Protein 4J19 (pdb70)

Nearest PDB structures (foldseek):
  4j19-assembly1_B  TM=9.769E-01  e=1.316E-11  Homo sapiens
  2cuf-assembly1_A  TM=9.030E-01  e=7.006E-11  Homo sapiens
  8pi9-assembly1_A  TM=8.673E-01  e=1.047E-03  Homo sapiens
  8pi7-assembly1_A  TM=8.528E-01  e=1.672E-03  Homo sapiens
  6t0b-assembly1_F  TM=2.704E-01  e=6.682E+00  Saccharomyces cerevisiae S288C

GO terms:
  GO:1990837 sequence-specific double-stranded DNA binding (F, IDA)
  GO:0000122 negative regulation of transcription by RNA polymerase II (P, IDA)
  GO:0043565 sequence-specific DNA binding (F, IDA)
  GO:0005634 nucleus (C, IDA)
  GO:0005737 cytoplasm (C, IDA)
  GO:0045892 negative regulation of DNA-templated transcription (P, IDA)
  GO:0042802 identical protein binding (F, IPI)
  GO:0005515 protein binding (F, IPI)
  GO:0000781 chromosome, telomeric region (C, IDA)
  GO:0003691 double-stranded telomeric DNA binding (F, IDA)
  GO:0042162 telomeric repeat DNA binding (F, IDA)
  GO:1905324 telomere-telomerase complex assembly (P, IDA)
  GO:0007004 telomere maintenance via telomerase (P, IDA)
  GO:0000781 chromosome, telomeric region (C, HDA)
  GO:0042162 telomeric repeat DNA binding (F, IMP)
  GO:0044877 protein-containing complex binding (F, IPI)
  GO:0005654 nucleoplasm (C, IDA)
  GO:0005829 cytosol (C, IDA)
  GO:0016604 nuclear body (C, IDA)
  GO:0005634 nucleus (C, EXP)

Sequence (153 aa):
GSRFTWRKECLAVMESYFNENQYPDEAKREEIANACNAVIQKPGKKLSDLERVTSLKVYNWFANRRKEIKRRANIEARRGSRFTWRKECLAVMESYFNENQYPDEAKREEIANACNAVIQKPGKKLSDLERVTSLKVYNWFANRRKEIKRRAN

InterPro domains:
  IPR001356 Homeodomain [PF00046] (269-339)
  IPR001356 Homeodomain [PS50071] (265-340)
  IPR001356 Homeodomain [SM00389] (267-344)
  IPR001356 Homeodomain [cd00086] (268-340)
  IPR001387 Cro/C1-type, helix-turn-helix domain [cd00093] (175-205)
  IPR006899 Hepatocyte nuclear factor 1, N-terminal [PF04814] (25-226)
  IPR009057 Homedomain-like superfamily [SSF46689] (262-344)
  IPR010982 Lambda repressor-like, DNA-binding domain superfamily [G3DSA:1.10.260.40] (147-234)
  IPR010982 Lambda repressor-like, DNA-binding domain superfamily [SSF47413] (147-237)
  IPR040363 Homeobox-containing protein 1 [PTHR14618] (13-418)
  IPR044866 HNF-1, dimerization domain [PS51937] (18-49)
  IPR044869 HNF-1, POU-specific (POUs) atypical domain [PS51936] (145-241)

Structure (mmCIF, N/CA/C/O backbone):
data_4J19
#
_entry.id   4J19
#
_cell.length_a   111.433
_cell.length_b   116.490
_cell.length_c   75.670
_cell.angle_alpha   90.00
_cell.angle_beta   90.00
_cell.angle_gamma   90.00
#
_symmetry.space_group_name_H-M   'C 2 2 21'
#
loop_
_entity.id
_entity.type
_entity.pdbx_description
1 polymer 'Homeobox-containing protein 1'
2 polymer "DNA (5'-D(*CP*TP*GP*TP*TP*AP*GP*GP*GP*TP*TP*AP*GP*GP*GP*TP*TP*AP*G)-3')"
3 polymer "DNA (5'-D(*TP*CP*TP*AP*AP*CP*CP*CP*TP*AP*AP*CP*CP*CP*TP*AP*AP*CP*A)-3')"
4 non-polymer 'CHLORIDE ION'
5 water water
#
loop_
_atom_site.group_PDB
_atom_site.id
_atom_site.type_symbol
_atom_site.label_atom_id
_atom_site.label_alt_id
_atom_site.label_comp_id
_atom_site.label_asym_id
_atom_site.label_entity_id
_atom_site.label_seq_id
_atom_site.pdbx_PDB_ins_code
_atom_site.Cartn_x
_atom_site.Cartn_y
_atom_site.Cartn_z
_atom_site.occupancy
_atom_site.B_iso_or_equiv
_atom_site.auth_seq_id
_atom_site.auth_comp_id
_atom_site.auth_asym_id
_atom_site.auth_atom_id
_atom_site.pdbx_PDB_model_num
ATOM 1 N N . GLY A 1 37 ? 19.865 -2.077 23.302 1.00 137.01 269 GLY A N 1
ATOM 2 C CA . GLY A 1 37 ? 20.948 -1.114 23.140 1.00 142.44 269 GLY A CA 1
ATOM 3 C C . GLY A 1 37 ? 20.950 -0.084 24.278 1.00 150.54 269 GLY A C 1
ATOM 4 O O . GLY A 1 37 ? 20.234 -0.248 25.268 1.00 157.39 269 GLY A O 1
ATOM 5 N N . SER A 1 38 ? 21.758 0.968 24.131 1.00 142.86 270 SER A N 1
ATOM 6 C CA . SER A 1 38 ? 21.920 1.988 25.172 1.00 137.38 270 SER A CA 1
ATOM 7 C C . SER A 1 38 ? 21.812 3.409 24.613 1.00 127.44 270 SER A C 1
ATOM 8 O O . SER A 1 38 ? 22.167 4.377 25.290 1.00 125.92 270 SER A O 1
ATOM 11 N N . ARG A 1 39 ? 21.336 3.526 23.376 1.00 113.07 271 ARG A N 1
ATOM 12 C CA . ARG A 1 39 ? 21.055 4.829 22.779 1.00 100.97 271 ARG A CA 1
ATOM 13 C C . ARG A 1 39 ? 19.566 4.989 22.551 1.00 96.14 271 ARG A C 1
ATOM 14 O O . ARG A 1 39 ? 18.847 4.009 22.333 1.00 101.84 271 ARG A O 1
ATOM 22 N N . PHE A 1 40 ? 19.111 6.235 22.591 1.00 84.73 272 PHE A N 1
ATOM 23 C CA . PHE A 1 40 ? 17.719 6.540 22.326 1.00 78.40 272 PHE A CA 1
ATOM 24 C C . PHE A 1 40 ? 17.323 6.034 20.946 1.00 73.57 272 PHE A C 1
ATOM 25 O O . PHE A 1 40 ? 18.093 6.122 19.987 1.00 73.72 272 PHE A O 1
ATOM 33 N N . THR A 1 41 ? 16.121 5.482 20.867 1.00 71.92 273 THR A N 1
ATOM 34 C CA . THR A 1 41 ? 15.591 4.971 19.619 1.00 76.15 273 THR A CA 1
ATOM 35 C C . THR A 1 41 ? 14.160 5.447 19.468 1.00 74.44 273 THR A C 1
ATOM 36 O O . THR A 1 41 ? 13.374 5.377 20.411 1.00 84.52 273 THR A O 1
ATOM 40 N N . TRP A 1 42 ? 13.824 5.929 18.281 1.00 63.98 274 TRP A N 1
ATOM 41 C CA . TRP A 1 42 ? 12.483 6.424 18.027 1.00 64.31 274 TRP A CA 1
ATOM 42 C C . TRP A 1 42 ? 11.545 5.266 17.749 1.00 71.07 274 TRP A C 1
ATOM 43 O O . TRP A 1 42 ? 11.812 4.445 16.875 1.00 80.26 274 TRP A O 1
ATOM 54 N N . ARG A 1 43 ? 10.450 5.201 18.499 1.00 74.66 275 ARG A N 1
ATOM 55 C CA . ARG A 1 43 ? 9.393 4.228 18.239 1.00 76.19 275 ARG A CA 1
ATOM 56 C C . ARG A 1 43 ? 8.619 4.659 16.995 1.00 78.51 275 ARG A C 1
ATOM 57 O O . ARG A 1 43 ? 8.525 5.853 16.700 1.00 77.72 275 ARG A O 1
ATOM 65 N N . LYS A 1 44 ? 8.069 3.694 16.266 1.00 82.33 276 LYS A N 1
ATOM 66 C CA . LYS A 1 44 ? 7.373 3.993 15.017 1.00 82.20 276 LYS A CA 1
ATOM 67 C C . LYS A 1 44 ? 6.245 5.004 15.242 1.00 87.32 276 LYS A C 1
ATOM 68 O O . LYS A 1 44 ? 6.136 6.004 14.520 1.00 91.17 276 LYS A O 1
ATOM 70 N N . GLU A 1 45 ? 5.423 4.754 16.258 1.00 91.36 277 GLU A N 1
ATOM 71 C CA . GLU A 1 45 ? 4.275 5.611 16.545 1.00 86.47 277 GLU A CA 1
ATOM 72 C C . GLU A 1 45 ? 4.710 7.067 16.780 1.00 82.70 277 GLU A C 1
ATOM 73 O O . GLU A 1 45 ? 4.101 8.011 16.254 1.00 80.01 277 GLU A O 1
ATOM 75 N N . CYS A 1 46 ? 5.774 7.244 17.555 1.00 66.69 278 CYS A N 1
ATOM 76 C CA . CYS A 1 46 ? 6.316 8.571 17.802 1.00 58.17 278 CYS A CA 1
ATOM 77 C C . CYS A 1 46 ? 6.690 9.247 16.492 1.00 66.65 278 CYS A C 1
ATOM 78 O O . CYS A 1 46 ? 6.338 10.411 16.263 1.00 68.46 278 CYS A O 1
ATOM 81 N N . LEU A 1 47 ? 7.400 8.520 15.631 1.00 64.11 279 LEU A N 1
ATOM 82 C CA . LEU A 1 47 ? 7.801 9.077 14.347 1.00 61.62 279 LEU A CA 1
ATOM 83 C C . LEU A 1 47 ? 6.564 9.515 13.585 1.00 65.47 279 LEU A C 1
ATOM 84 O O . LEU A 1 47 ? 6.517 10.631 13.074 1.00 68.12 279 LEU A O 1
ATOM 89 N N . ALA A 1 48 ? 5.558 8.648 13.530 1.00 64.67 280 ALA A N 1
ATOM 90 C CA . ALA A 1 48 ? 4.317 8.989 12.841 1.00 69.15 280 ALA A CA 1
ATOM 91 C C . ALA A 1 48 ? 3.768 10.319 13.345 1.00 70.13 280 ALA A C 1
ATOM 92 O O . ALA A 1 48 ? 3.524 11.257 12.561 1.00 73.36 280 ALA A O 1
ATOM 94 N N . VAL A 1 49 ? 3.585 10.396 14.659 1.00 64.99 281 VAL A N 1
ATOM 95 C CA . VAL A 1 49 ? 3.091 11.614 15.282 1.00 58.63 281 VAL A CA 1
ATOM 96 C C . VAL A 1 49 ? 3.919 12.806 14.835 1.00 61.56 281 VAL A C 1
ATOM 97 O O . VAL A 1 49 ? 3.376 13.776 14.310 1.00 64.92 281 VAL A O 1
ATOM 101 N N . MET A 1 50 ? 5.233 12.727 15.020 1.00 57.55 282 MET A N 1
ATOM 102 C CA . MET A 1 50 ? 6.099 13.853 14.683 1.00 57.58 282 MET A CA 1
ATOM 103 C C . MET A 1 50 ? 5.954 14.257 13.218 1.00 58.28 282 MET A C 1
ATOM 104 O O . MET A 1 50 ? 5.878 15.449 12.893 1.00 57.47 282 MET A O 1
ATOM 109 N N . GLU A 1 51 ? 5.919 13.263 12.337 1.00 60.09 283 GLU A N 1
ATOM 110 C CA . GLU A 1 51 ? 5.810 13.529 10.913 1.00 65.11 283 GLU A CA 1
ATOM 111 C C . GLU A 1 51 ? 4.515 14.280 10.636 1.00 63.57 283 GLU A C 1
ATOM 112 O O . GLU A 1 51 ? 4.506 15.212 9.833 1.00 59.12 283 GLU A O 1
ATOM 118 N N . SER A 1 52 ? 3.430 13.907 11.316 1.00 63.92 284 SER A N 1
ATOM 119 C CA . SER A 1 52 ? 2.169 14.633 11.129 1.00 63.52 284 SER A CA 1
ATOM 120 C C . SER A 1 52 ? 2.327 16.140 11.370 1.00 66.42 284 SER A C 1
ATOM 121 O O . SER A 1 52 ? 1.648 16.943 10.738 1.00 73.73 284 SER A O 1
ATOM 124 N N . TYR A 1 53 ? 3.219 16.517 12.282 1.00 67.34 285 TYR A N 1
ATOM 125 C CA . TYR A 1 53 ? 3.501 17.926 12.551 1.00 63.26 285 TYR A CA 1
ATOM 126 C C . TYR A 1 53 ? 4.494 18.515 11.578 1.00 69.88 285 TYR A C 1
ATOM 127 O O . TYR A 1 53 ? 4.420 19.695 11.239 1.00 72.00 285 TYR A O 1
ATOM 136 N N . PHE A 1 54 ? 5.473 17.703 11.196 1.00 72.89 286 PHE A N 1
ATOM 137 C CA . PHE A 1 54 ? 6.490 18.143 10.259 1.00 70.18 286 PHE A CA 1
ATOM 138 C C . PHE A 1 54 ? 5.885 18.625 8.942 1.00 73.94 286 PHE A C 1
ATOM 139 O O . PHE A 1 54 ? 6.402 19.551 8.323 1.00 78.72 286 PHE A O 1
ATOM 147 N N . ASN A 1 55 ? 4.792 18.006 8.514 1.00 71.31 287 ASN A N 1
ATOM 148 C CA . ASN A 1 55 ? 4.185 18.375 7.245 1.00 65.70 287 ASN A CA 1
ATOM 149 C C . ASN A 1 55 ? 3.481 19.735 7.325 1.00 73.05 287 ASN A C 1
ATOM 150 O O . ASN A 1 55 ? 3.272 20.388 6.302 1.00 87.18 287 ASN A O 1
ATOM 152 N N . GLU A 1 56 ? 3.122 20.159 8.537 1.00 69.33 288 GLU A N 1
ATOM 153 C CA . GLU A 1 56 ? 2.473 21.458 8.748 1.00 77.05 288 GLU A CA 1
ATOM 154 C C . GLU A 1 56 ? 3.507 22.567 8.965 1.00 75.35 288 GLU A C 1
ATOM 155 O O . GLU A 1 56 ? 3.443 23.621 8.336 1.00 81.07 288 GLU A O 1
ATOM 161 N N . ASN A 1 57 ? 4.454 22.322 9.861 1.00 73.67 289 ASN A N 1
ATOM 162 C CA . ASN A 1 57 ? 5.510 23.276 10.160 1.00 70.65 289 ASN A CA 1
ATOM 163 C C . ASN A 1 57 ? 6.735 22.492 10.575 1.00 69.17 289 ASN A C 1
ATOM 164 O O . ASN A 1 57 ? 6.631 21.530 11.331 1.00 76.21 289 ASN A O 1
ATOM 169 N N . GLN A 1 58 ? 7.890 22.903 10.072 1.00 63.31 290 GLN A N 1
ATOM 170 C CA . GLN A 1 58 ? 9.125 22.173 10.298 1.00 60.28 290 GLN A CA 1
ATOM 171 C C . GLN A 1 58 ? 10.010 22.847 11.342 1.00 62.51 290 GLN A C 1
ATOM 172 O O . GLN A 1 58 ? 11.133 22.401 11.578 1.00 68.81 290 GLN A O 1
ATOM 178 N N . TYR A 1 59 ? 9.509 23.912 11.965 1.00 55.49 291 TYR A N 1
ATOM 179 C CA . TYR A 1 59 ? 10.301 24.668 12.934 1.00 52.05 291 TYR A CA 1
ATOM 180 C C . TYR A 1 59 ? 9.501 24.957 14.187 1.00 61.21 291 TYR A C 1
ATOM 181 O O . TYR A 1 59 ? 9.238 26.112 14.512 1.00 74.20 291 TYR A O 1
ATOM 190 N N . PRO A 1 60 ? 9.115 23.900 14.905 1.00 59.18 292 PRO A N 1
ATOM 191 C CA . PRO A 1 60 ? 8.259 24.066 16.080 1.00 53.91 292 PRO A CA 1
ATOM 192 C C . PRO A 1 60 ? 9.020 24.696 17.235 1.00 57.29 292 PRO A C 1
ATOM 193 O O . PRO A 1 60 ? 10.149 24.289 17.510 1.00 57.00 292 PRO A O 1
ATOM 197 N N . ASP A 1 61 ? 8.417 25.681 17.896 1.00 61.54 293 ASP A N 1
ATOM 198 C CA . ASP A 1 61 ? 9.059 26.309 19.044 1.00 64.24 293 ASP A CA 1
ATOM 199 C C . ASP A 1 61 ? 9.000 25.391 20.269 1.00 73.24 293 ASP A C 1
ATOM 200 O O . ASP A 1 61 ? 8.427 24.300 20.216 1.00 70.88 293 ASP A O 1
ATOM 205 N N . GLU A 1 62 ? 9.596 25.846 21.367 1.00 78.20 294 GLU A N 1
ATOM 206 C CA . GLU A 1 62 ? 9.666 25.065 22.596 1.00 74.48 294 GLU A CA 1
ATOM 207 C C . GLU A 1 62 ? 8.296 24.535 23.023 1.00 72.55 294 GLU A C 1
ATOM 208 O O . GLU A 1 62 ? 8.123 23.333 23.212 1.00 78.66 294 GLU A O 1
ATOM 214 N N . ALA A 1 63 ? 7.323 25.426 23.161 1.00 66.24 295 ALA A N 1
ATOM 215 C CA . ALA A 1 63 ? 5.993 25.035 23.620 1.00 62.42 295 ALA A CA 1
ATOM 216 C C . ALA A 1 63 ? 5.396 23.932 22.749 1.00 62.63 295 ALA A C 1
ATOM 217 O O . ALA A 1 63 ? 4.824 22.942 23.246 1.00 66.70 295 ALA A O 1
ATOM 219 N N . LYS A 1 64 ? 5.530 24.111 21.440 1.00 53.95 296 LYS A N 1
ATOM 220 C CA . LYS A 1 64 ? 4.993 23.155 20.491 1.00 56.95 296 LYS A CA 1
ATOM 221 C C . LYS A 1 64 ? 5.705 21.829 20.701 1.00 59.42 296 LYS A C 1
ATOM 222 O O . LYS A 1 64 ? 5.074 20.778 20.770 1.00 57.81 296 LYS A O 1
ATOM 228 N N . ARG A 1 65 ? 7.024 21.894 20.832 1.00 57.27 297 ARG A N 1
ATOM 229 C CA . ARG A 1 65 ? 7.826 20.705 21.075 1.00 51.25 297 ARG A CA 1
ATOM 230 C C . ARG A 1 65 ? 7.396 19.979 22.355 1.00 56.22 297 ARG A C 1
ATOM 231 O O . ARG A 1 65 ? 7.379 18.749 22.393 1.00 67.14 297 ARG A O 1
ATOM 239 N N . GLU A 1 66 ? 7.069 20.729 23.403 1.00 55.06 298 GLU A N 1
ATOM 240 C CA . GLU A 1 66 ? 6.480 20.125 24.596 1.00 57.95 298 GLU A CA 1
ATOM 241 C C . GLU A 1 66 ? 5.220 19.365 24.193 1.00 62.33 298 GLU A C 1
ATOM 242 O O . GLU A 1 66 ? 5.104 18.169 24.472 1.00 66.01 298 GLU A O 1
ATOM 248 N N . GLU A 1 67 ? 4.287 20.047 23.528 1.00 61.04 299 GLU A N 1
ATOM 249 C CA . GLU A 1 67 ? 3.057 19.381 23.085 1.00 57.65 299 GLU A CA 1
ATOM 250 C C . GLU A 1 67 ? 3.337 18.075 22.345 1.00 54.46 299 GLU A C 1
AT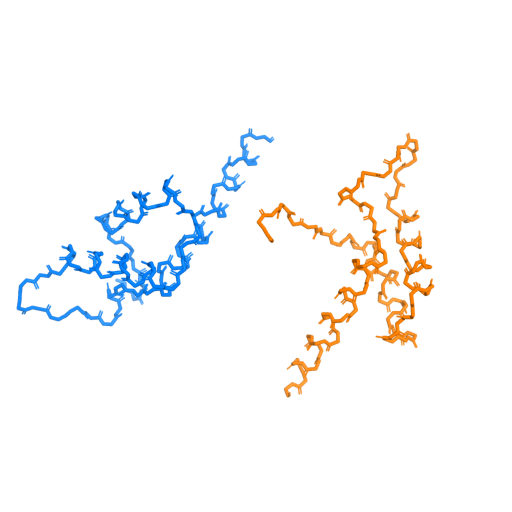OM 251 O O . GLU A 1 67 ? 2.763 17.028 22.655 1.00 59.90 299 GLU A O 1
ATOM 257 N N . ILE A 1 68 ? 4.226 18.146 21.365 1.00 44.57 300 ILE A N 1
ATOM 258 C CA . ILE A 1 68 ? 4.586 16.984 20.573 1.00 41.93 300 ILE A CA 1
ATOM 259 C C . ILE A 1 68 ? 5.147 15.883 21.461 1.00 50.50 300 ILE A C 1
ATOM 260 O O . ILE A 1 68 ? 4.734 14.724 21.368 1.00 59.89 300 ILE A O 1
ATOM 265 N N . ALA A 1 69 ? 6.092 16.245 22.320 1.00 58.30 301 ALA A N 1
ATOM 266 C CA . ALA A 1 69 ? 6.725 15.269 23.195 1.00 58.15 301 ALA A CA 1
ATOM 267 C C . ALA A 1 69 ? 5.669 14.547 24.029 1.00 58.30 301 ALA A C 1
ATOM 268 O O . ALA A 1 69 ? 5.626 13.308 24.065 1.00 60.95 301 ALA A O 1
ATOM 270 N N . ASN A 1 70 ? 4.811 15.327 24.683 1.00 53.75 302 ASN A N 1
ATOM 271 C CA . ASN A 1 70 ? 3.756 14.766 25.514 1.00 54.29 302 ASN A CA 1
ATOM 272 C C . ASN A 1 70 ? 2.843 13.856 24.706 1.00 55.71 302 ASN A C 1
ATOM 273 O O . ASN A 1 70 ? 2.448 12.781 25.169 1.00 69.81 302 ASN A O 1
ATOM 278 N N . ALA A 1 71 ? 2.509 14.285 23.496 1.00 54.13 303 ALA A N 1
ATOM 279 C CA . ALA A 1 71 ? 1.742 13.435 22.600 1.00 61.59 303 ALA A CA 1
ATOM 280 C C . ALA A 1 71 ? 2.441 12.091 22.396 1.00 67.64 303 ALA A C 1
ATOM 281 O O . ALA A 1 71 ? 1.837 11.041 22.604 1.00 74.47 303 ALA A O 1
ATOM 283 N N . CYS A 1 72 ? 3.709 12.126 21.998 1.00 61.75 304 CYS A N 1
ATOM 284 C CA . CYS A 1 72 ? 4.477 10.900 21.787 1.00 59.69 304 CYS A CA 1
ATOM 285 C C . CYS A 1 72 ? 4.439 9.979 23.012 1.00 67.91 304 CYS A C 1
ATOM 286 O O . CYS A 1 72 ? 4.063 8.788 22.924 1.00 79.31 304 CYS A O 1
ATOM 289 N N . ASN A 1 73 ? 4.828 10.534 24.155 1.00 62.28 305 ASN A N 1
ATOM 290 C CA . ASN A 1 73 ? 4.842 9.768 25.386 1.00 59.48 305 ASN A CA 1
ATOM 291 C C . ASN A 1 73 ? 3.491 9.130 25.647 1.00 68.65 305 ASN A C 1
ATOM 292 O O . ASN A 1 73 ? 3.423 7.947 25.961 1.00 77.78 305 ASN A O 1
ATOM 297 N N . ALA A 1 74 ? 2.421 9.908 25.502 1.00 68.72 306 ALA A N 1
ATOM 298 C CA . ALA A 1 74 ? 1.080 9.394 25.757 1.00 68.31 306 ALA A CA 1
ATOM 299 C C . ALA A 1 74 ? 0.825 8.108 24.980 1.00 75.18 306 ALA A C 1
ATOM 300 O O . ALA A 1 74 ? 0.231 7.161 25.505 1.00 80.97 306 ALA A O 1
ATOM 302 N N . VAL A 1 75 ? 1.291 8.078 23.735 1.00 73.45 307 VAL A N 1
ATOM 303 C CA . VAL A 1 75 ? 1.090 6.929 22.862 1.00 72.45 307 VAL A CA 1
ATOM 304 C C . VAL A 1 75 ? 1.948 5.747 23.292 1.00 76.65 307 VAL A C 1
ATOM 305 O O . VAL A 1 75 ? 1.442 4.635 23.423 1.00 87.20 307 VAL A O 1
ATOM 309 N N . ILE A 1 76 ? 3.243 5.972 23.502 1.00 71.63 308 ILE A N 1
ATOM 310 C CA . ILE A 1 76 ? 4.119 4.862 23.902 1.00 70.99 308 ILE A CA 1
ATOM 311 C C . ILE A 1 76 ? 4.029 4.490 25.388 1.00 78.47 308 ILE A C 1
ATOM 312 O O . ILE A 1 76 ? 4.639 3.511 25.824 1.00 77.72 308 ILE A O 1
ATOM 317 N N . GLN A 1 77 ? 3.293 5.276 26.165 1.00 93.38 309 GLN A N 1
ATOM 318 C CA . GLN A 1 77 ? 3.131 5.008 27.591 1.00 97.17 309 GLN A CA 1
ATOM 319 C C . GLN A 1 77 ? 2.274 3.764 27.811 1.00 106.74 309 GLN A C 1
ATOM 320 O O . GLN A 1 77 ? 1.212 3.617 27.206 1.00 112.24 309 GLN A O 1
ATOM 326 N N . LYS A 1 78 ? 2.751 2.869 28.672 1.00 107.72 310 LYS A N 1
ATOM 327 C CA . LYS A 1 78 ? 1.994 1.688 29.071 1.00 100.23 310 LYS A CA 1
ATOM 328 C C . LYS A 1 78 ? 1.477 1.892 30.498 1.00 107.00 310 LYS A C 1
ATOM 329 O O . LYS A 1 78 ? 2.087 2.626 31.279 1.00 104.21 310 LYS A O 1
ATOM 331 N N . PRO A 1 79 ? 0.350 1.247 30.844 1.00 115.08 311 PRO A N 1
ATOM 332 C CA . PRO A 1 79 ? -0.259 1.424 32.169 1.00 116.82 311 PRO A CA 1
ATOM 333 C C . PRO A 1 79 ? 0.620 0.927 33.316 1.00 121.43 311 PRO A C 1
ATOM 334 O O . PRO A 1 79 ? 1.241 -0.131 33.206 1.00 125.91 311 PRO A O 1
ATOM 338 N N . GLY A 1 80 ? 0.662 1.692 34.404 1.00 112.32 312 GLY A N 1
ATOM 339 C CA . GLY A 1 80 ? 1.395 1.298 35.593 1.00 112.79 312 GLY A CA 1
ATOM 340 C C . GLY A 1 80 ? 2.878 1.107 35.349 1.00 117.29 312 GLY A C 1
ATOM 341 O O . GLY A 1 80 ? 3.513 0.265 35.985 1.00 126.83 312 GLY A O 1
ATOM 342 N N . LYS A 1 81 ? 3.431 1.886 34.425 1.00 117.82 313 LYS A N 1
ATOM 343 C CA . LYS A 1 81 ? 4.858 1.828 34.124 1.00 116.68 313 LYS A CA 1
ATOM 344 C C . LYS A 1 81 ? 5.400 3.225 33.829 1.00 111.51 313 LYS A C 1
ATOM 345 O O . LYS A 1 81 ? 4.907 3.917 32.940 1.00 107.95 313 LYS A O 1
ATOM 347 N N . LYS A 1 82 ? 6.414 3.635 34.585 1.00 109.56 314 LYS A N 1
ATOM 348 C CA . LYS A 1 82 ? 7.054 4.926 34.375 1.00 106.91 314 LYS A CA 1
ATOM 349 C C . LYS A 1 82 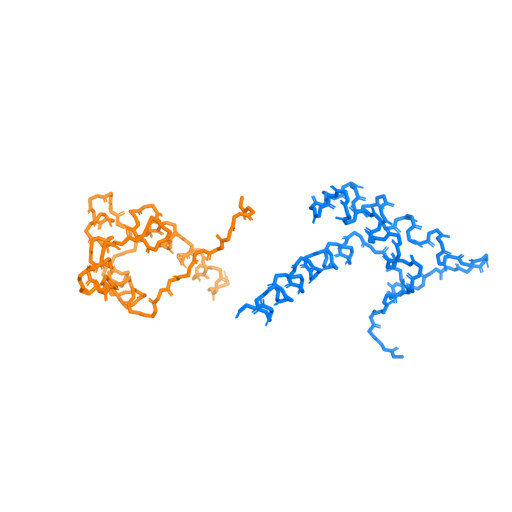? 8.109 4.809 33.272 1.00 111.73 314 LYS A C 1
ATOM 350 O O . LYS A 1 82 ? 8.987 3.947 33.335 1.00 119.38 314 LYS A O 1
ATOM 352 N N . LEU A 1 83 ? 8.009 5.674 32.264 1.00 88.06 315 LEU A N 1
ATOM 353 C CA . LEU A 1 83 ? 8.949 5.690 31.144 1.00 77.60 315 LEU A CA 1
ATOM 354 C C . LEU A 1 83 ? 10.370 6.059 31.557 1.00 73.62 315 LEU A C 1
ATOM 355 O O . LEU A 1 83 ? 10.613 7.162 32.055 1.00 68.76 315 LEU A O 1
ATOM 360 N N . SER A 1 84 ? 11.311 5.149 31.318 1.00 78.85 316 SER A N 1
ATOM 361 C CA . SER A 1 84 ? 12.701 5.367 31.710 1.00 81.51 316 SER A CA 1
ATOM 362 C C . SER A 1 84 ? 13.245 6.615 31.039 1.00 79.52 316 SER A C 1
ATOM 363 O O . SER A 1 84 ? 12.797 6.985 29.955 1.00 75.04 316 SER A O 1
ATOM 366 N N . ASP A 1 85 ? 14.214 7.254 31.684 1.00 88.37 317 ASP A N 1
ATOM 367 C CA . ASP A 1 85 ? 14.777 8.498 31.180 1.00 89.78 317 ASP A CA 1
ATOM 368 C C . ASP A 1 85 ? 15.223 8.365 29.734 1.00 88.82 317 ASP A C 1
ATOM 369 O O . ASP A 1 85 ? 15.101 9.306 28.954 1.00 98.26 317 ASP A O 1
ATOM 374 N N . LEU A 1 86 ? 15.718 7.190 29.367 1.00 87.93 318 LEU A N 1
ATOM 375 C CA . LEU A 1 86 ? 16.212 6.984 28.015 1.00 90.70 318 LEU A CA 1
ATOM 376 C C . LEU A 1 86 ? 15.063 7.013 27.017 1.00 90.09 318 LEU A C 1
ATOM 377 O O . LEU A 1 86 ? 15.031 7.860 26.131 1.00 102.57 318 LEU A O 1
ATOM 382 N N . GLU A 1 87 ? 14.111 6.101 27.165 1.00 77.57 319 GLU A N 1
ATOM 383 C CA . GLU A 1 87 ? 13.044 5.971 26.181 1.00 80.36 319 GLU A CA 1
ATOM 384 C C . GLU A 1 87 ? 12.047 7.128 26.235 1.00 78.35 319 GLU A C 1
ATOM 385 O O . GLU A 1 87 ? 11.178 7.234 25.371 1.00 79.53 319 GLU A O 1
ATOM 391 N N . ARG A 1 88 ? 12.163 7.985 27.248 1.00 77.01 320 ARG A N 1
ATOM 392 C CA . ARG A 1 88 ? 11.252 9.118 27.392 1.00 72.29 320 ARG A CA 1
ATOM 393 C C . ARG A 1 88 ? 11.529 10.193 26.348 1.00 70.53 320 ARG A C 1
ATOM 394 O O . ARG A 1 88 ? 12.677 10.577 26.130 1.00 74.10 320 ARG A O 1
ATOM 402 N N . VAL A 1 89 ? 10.468 10.685 25.717 1.00 61.25 321 VAL A N 1
ATOM 403 C CA . VAL A 1 89 ? 10.591 11.719 24.697 1.00 56.23 321 VAL A CA 1
ATOM 404 C C . VAL A 1 89 ? 10.608 13.102 25.351 1.00 57.23 321 VAL A C 1
ATOM 405 O O . VAL A 1 89 ? 9.844 13.369 26.280 1.00 57.41 321 VAL A O 1
ATOM 409 N N . THR A 1 90 ? 11.496 13.966 24.867 1.00 55.45 322 THR A N 1
ATOM 410 C CA . THR A 1 90 ? 11.626 15.329 25.379 1.00 59.08 322 THR A CA 1
ATOM 411 C C . THR A 1 90 ? 11.644 16.333 24.228 1.00 58.26 322 THR A C 1
ATOM 412 O O . THR A 1 90 ? 11.866 15.960 23.082 1.00 63.26 322 THR A O 1
ATOM 416 N N . SER A 1 91 ? 11.427 17.607 24.537 1.00 59.75 323 SER A N 1
ATOM 417 C CA . SER A 1 91 ? 11.387 18.646 23.510 1.00 59.92 323 SER A CA 1
ATOM 418 C C . SER A 1 91 ? 12.718 18.736 22.788 1.00 63.92 323 SER A C 1
ATOM 419 O O . SER A 1 91 ? 12.774 19.066 21.603 1.00 73.88 323 SER A O 1
ATOM 422 N N . LEU A 1 92 ? 13.790 18.447 23.514 1.00 62.78 324 LEU A N 1
ATOM 423 C CA . LEU A 1 92 ? 15.129 18.504 22.952 1.00 63.08 324 LEU A CA 1
ATOM 424 C C . LEU A 1 92 ? 15.268 17.428 21.886 1.00 62.03 324 LEU A C 1
ATOM 425 O O . LEU A 1 92 ? 15.803 17.672 20.799 1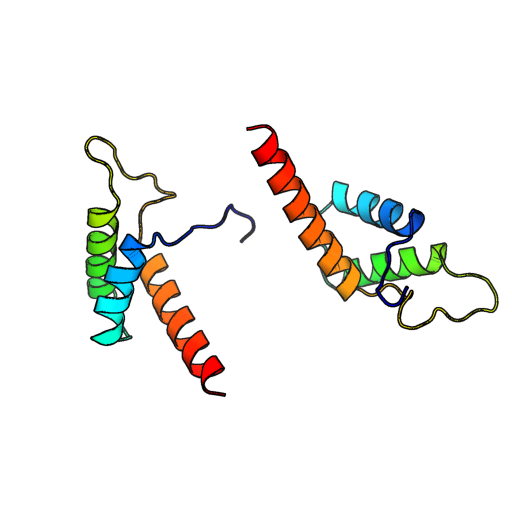.00 62.47 324 LEU A O 1
ATOM 430 N N . LYS A 1 93 ? 14.770 16.236 22.189 1.00 59.32 325 LYS A N 1
ATOM 431 C CA . LYS A 1 93 ? 14.853 15.134 21.241 1.00 53.16 325 LYS A CA 1
ATOM 432 C C . LYS A 1 93 ? 14.033 15.449 20.003 1.00 45.75 325 LYS A C 1
ATOM 433 O O . LYS A 1 93 ? 14.470 15.213 18.873 1.00 46.48 325 LYS A O 1
ATOM 439 N N . VAL A 1 94 ? 12.842 15.990 20.229 1.00 43.79 326 VAL A N 1
ATOM 440 C CA . VAL A 1 94 ? 11.984 16.425 19.142 1.00 48.96 326 VAL A CA 1
ATOM 441 C C . VAL A 1 94 ? 12.738 17.419 18.271 1.00 50.86 326 VAL A C 1
ATOM 442 O O . VAL A 1 94 ? 12.798 17.266 17.049 1.00 57.93 326 VAL A O 1
ATOM 446 N N . TYR A 1 95 ? 13.324 18.426 18.910 1.00 46.73 327 TYR A N 1
ATOM 447 C CA . TYR A 1 95 ? 14.109 19.433 18.205 1.00 55.09 327 TYR A CA 1
ATOM 448 C C . TYR A 1 95 ? 15.177 18.772 17.319 1.00 50.66 327 TYR A C 1
ATOM 449 O O . TYR A 1 95 ? 15.226 18.998 16.096 1.00 56.67 327 TYR A O 1
ATOM 458 N N . ASN A 1 96 ? 16.012 17.945 17.941 1.00 49.93 328 ASN A N 1
ATOM 459 C CA . ASN A 1 96 ? 17.050 17.214 17.223 1.00 54.01 328 ASN A CA 1
ATOM 460 C C . ASN A 1 96 ? 16.503 16.500 16.009 1.00 55.81 328 ASN A C 1
ATOM 461 O O . ASN A 1 96 ? 17.080 16.565 14.918 1.00 66.15 328 ASN A O 1
ATOM 466 N N . TRP A 1 97 ? 15.391 15.803 16.203 1.00 58.16 329 TRP A N 1
ATOM 467 C CA . TRP A 1 97 ? 14.799 15.052 15.112 1.00 57.52 329 TRP A CA 1
ATOM 468 C C . TRP A 1 97 ? 14.346 15.969 13.985 1.00 56.86 329 TRP A C 1
ATOM 469 O O . TRP A 1 97 ? 14.646 15.714 12.825 1.00 60.50 329 TRP A O 1
ATOM 480 N N . PHE A 1 98 ? 13.623 17.030 14.322 1.00 51.31 330 PHE A N 1
ATOM 481 C CA . PHE A 1 98 ? 13.172 17.965 13.304 1.00 49.10 330 PHE A CA 1
ATOM 482 C C . PHE A 1 98 ? 14.333 18.491 12.469 1.00 57.14 330 PHE A C 1
ATOM 483 O O . PHE A 1 98 ? 14.297 18.436 11.230 1.00 57.69 330 PHE A O 1
ATOM 491 N N . ALA A 1 99 ? 15.367 18.980 13.146 1.00 59.14 331 ALA A N 1
ATOM 492 C CA . ALA A 1 99 ? 16.564 19.438 12.449 1.00 56.84 331 ALA A CA 1
ATOM 493 C C . ALA A 1 99 ? 17.122 18.345 11.527 1.00 61.92 331 ALA A C 1
ATOM 494 O O . ALA A 1 99 ? 17.318 18.558 10.314 1.00 63.85 331 ALA A O 1
ATOM 496 N N . ASN A 1 100 ? 17.373 17.172 12.100 1.00 58.03 332 ASN A N 1
ATOM 497 C CA . ASN A 1 100 ? 17.893 16.059 11.317 1.00 60.63 332 ASN A CA 1
ATOM 498 C C . ASN A 1 100 ? 17.006 15.714 10.114 1.00 62.75 332 ASN A C 1
ATOM 499 O O . ASN A 1 100 ? 17.510 15.384 9.040 1.00 67.70 332 ASN A O 1
ATOM 504 N N . ARG A 1 101 ? 15.694 15.816 10.292 1.00 61.76 333 ARG A N 1
ATOM 505 C CA . ARG A 1 101 ? 14.749 15.549 9.217 1.00 65.61 333 ARG A CA 1
ATOM 506 C C . ARG A 1 101 ? 14.947 16.545 8.088 1.00 68.84 333 ARG A C 1
ATOM 507 O O . ARG A 1 101 ? 15.140 16.150 6.933 1.00 78.76 333 ARG A O 1
ATOM 515 N N . ARG A 1 102 ? 14.886 17.833 8.425 1.00 52.65 334 ARG A N 1
ATOM 516 C CA . ARG A 1 102 ? 15.128 18.879 7.439 1.00 41.76 334 ARG A CA 1
ATOM 517 C C . ARG A 1 102 ? 16.403 18.565 6.659 1.00 49.84 334 ARG A C 1
ATOM 518 O O . ARG A 1 102 ? 16.421 18.563 5.415 1.00 52.66 334 ARG A O 1
ATOM 526 N N . LYS A 1 103 ? 17.466 18.266 7.396 1.00 57.50 335 LYS A N 1
ATOM 527 C CA . LYS A 1 103 ? 18.757 18.016 6.769 1.00 57.38 335 LYS A CA 1
ATOM 528 C C . LYS A 1 103 ? 18.733 16.802 5.844 1.00 55.89 335 LYS A C 1
ATOM 529 O O . LYS A 1 103 ? 19.244 16.859 4.720 1.00 61.02 335 LYS A O 1
ATOM 535 N N . GLU A 1 104 ? 18.113 15.721 6.303 1.00 61.07 336 GLU A N 1
ATOM 536 C CA . GLU A 1 104 ? 17.944 14.531 5.478 1.00 72.23 336 GLU A CA 1
ATOM 537 C C . GLU A 1 104 ? 17.225 14.872 4.179 1.00 72.98 336 GLU A C 1
ATOM 538 O O . GLU A 1 104 ? 17.638 14.429 3.106 1.00 80.95 336 GLU A O 1
ATOM 544 N N . ILE A 1 105 ? 16.1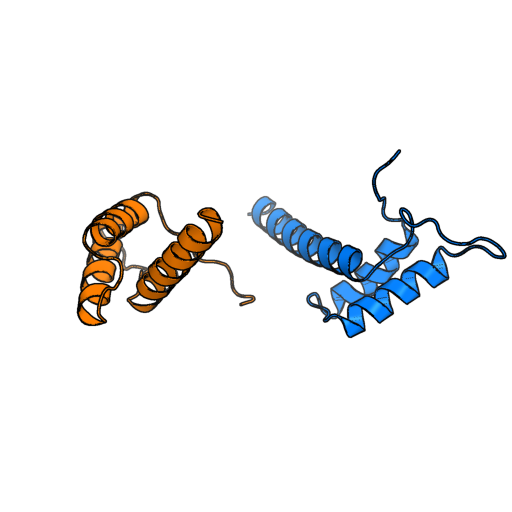47 15.649 4.279 1.00 71.17 337 ILE A N 1
ATOM 545 C CA . ILE A 1 105 ? 15.409 16.078 3.089 1.00 75.21 337 ILE A CA 1
ATOM 546 C C . ILE A 1 105 ? 16.346 16.815 2.130 1.00 75.68 337 ILE A C 1
ATOM 547 O O . ILE A 1 105 ? 16.446 16.459 0.946 1.00 75.68 337 ILE A O 1
ATOM 552 N N . LYS A 1 106 ? 17.028 17.839 2.640 1.00 74.05 338 LYS A N 1
ATOM 553 C CA . LYS A 1 106 ? 17.950 18.616 1.810 1.00 79.72 338 LYS A CA 1
ATOM 554 C C . LYS A 1 106 ? 19.003 17.728 1.151 1.00 85.25 338 LYS A C 1
ATOM 555 O O . LYS A 1 106 ? 19.414 17.991 0.025 1.00 96.78 338 LYS A O 1
ATOM 561 N N . ARG A 1 107 ? 19.454 16.686 1.844 1.00 79.37 339 ARG A N 1
ATOM 562 C CA . ARG A 1 107 ? 20.324 15.701 1.199 1.00 80.43 339 ARG A CA 1
ATOM 563 C C . ARG A 1 107 ? 19.604 14.975 0.055 1.00 85.09 339 ARG A C 1
ATOM 564 O O . ARG A 1 107 ? 20.098 14.940 -1.079 1.00 92.38 339 ARG A O 1
ATOM 572 N N . ARG A 1 108 ? 18.444 14.396 0.359 1.00 90.24 340 ARG A N 1
ATOM 573 C CA . ARG A 1 108 ? 17.667 13.658 -0.633 1.00 94.48 340 ARG A CA 1
ATOM 574 C C . ARG A 1 108 ? 17.432 14.501 -1.885 1.00 105.42 340 ARG A C 1
ATOM 575 O O . ARG A 1 108 ? 17.430 13.975 -2.999 1.00 108.25 340 ARG A O 1
ATOM 577 N N . ALA A 1 109 ? 17.241 15.805 -1.700 1.00 113.07 341 ALA A N 1
ATOM 578 C CA . ALA A 1 109 ? 17.072 16.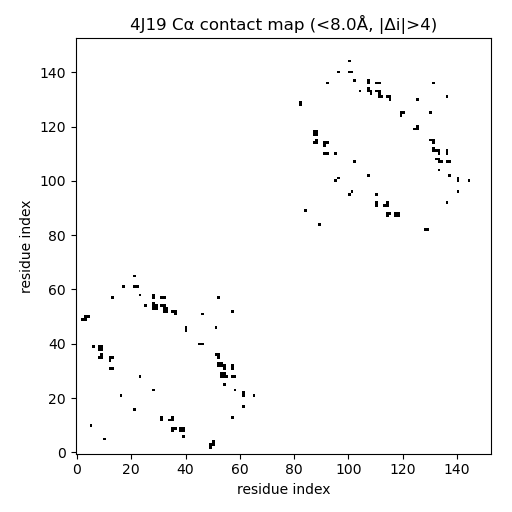724 -2.826 1.00 112.71 341 ALA A CA 1
ATOM 579 C C . ALA A 1 109 ? 18.306 16.752 -3.728 1.00 122.39 341 ALA A C 1
ATOM 580 O O . ALA A 1 109 ? 18.191 16.634 -4.951 1.00 127.95 341 ALA A O 1
ATOM 582 N N . ASN A 1 110 ? 19.480 16.912 -3.118 1.00 122.13 342 ASN A N 1
ATOM 583 C CA . ASN A 1 110 ? 20.738 16.990 -3.859 1.00 123.38 342 ASN A CA 1
ATOM 584 C C . ASN A 1 110 ? 21.110 15.667 -4.512 1.00 128.45 342 ASN A C 1
ATOM 585 O O . ASN A 1 110 ? 21.735 15.647 -5.574 1.00 134.15 342 ASN A O 1
ATOM 590 N N . ILE A 1 111 ? 20.749 14.565 -3.863 1.00 143.67 343 ILE A N 1
ATOM 591 C CA . ILE A 1 111 ? 20.929 13.245 -4.458 1.00 147.33 343 ILE A CA 1
ATOM 592 C C . ILE A 1 111 ? 20.249 13.165 -5.829 1.00 158.19 343 ILE A C 1
ATOM 593 O O . ILE A 1 111 ? 20.833 12.654 -6.788 1.00 166.72 343 ILE A O 1
ATOM 595 N N . GLU A 1 112 ? 19.026 13.686 -5.921 1.00 143.13 344 GLU A N 1
ATOM 596 C CA . GLU A 1 112 ? 18.267 13.668 -7.172 1.00 143.35 344 GLU A CA 1
ATOM 597 C C . GLU A 1 112 ? 18.557 14.902 -8.032 1.00 148.97 344 GLU A C 1
ATOM 598 O O . GLU A 1 112 ? 17.666 15.425 -8.704 1.00 152.02 344 GLU A O 1
ATOM 600 N N . ALA A 1 113 ? 19.810 15.350 -8.012 1.00 146.39 345 ALA A N 1
ATOM 601 C CA . ALA A 1 113 ? 20.232 16.551 -8.729 1.00 141.76 345 ALA A CA 1
ATOM 602 C C . ALA A 1 113 ? 21.750 16.691 -8.661 1.00 143.39 345 ALA A C 1
ATOM 603 O O . ALA A 1 113 ? 22.473 16.185 -9.518 1.00 145.47 345 ALA A O 1
ATOM 605 N N . ARG B 1 35 ? 16.446 33.281 8.816 1.00 127.03 267 ARG B N 1
ATOM 606 C CA . ARG B 1 35 ? 17.651 32.461 8.734 1.00 133.34 267 ARG B CA 1
ATOM 607 C C . ARG B 1 35 ? 17.391 31.119 8.033 1.00 133.76 267 ARG B C 1
ATOM 608 O O . ARG B 1 35 ? 18.262 30.247 8.009 1.00 132.07 267 ARG B O 1
ATOM 616 N N . ARG B 1 36 ? 16.203 30.964 7.452 1.00 134.04 268 ARG B N 1
ATOM 617 C CA . ARG B 1 36 ? 15.812 29.698 6.825 1.00 130.89 268 ARG B CA 1
ATOM 618 C C . ARG B 1 36 ? 16.290 29.581 5.376 1.00 132.38 268 ARG B C 1
ATOM 619 O O . ARG B 1 36 ? 16.082 28.553 4.728 1.00 128.95 268 ARG B O 1
ATOM 627 N N . GLY B 1 37 ? 16.930 30.630 4.871 1.00 142.02 269 GLY B N 1
ATOM 628 C CA . GLY B 1 37 ? 17.470 30.606 3.524 1.00 139.59 269 GLY B CA 1
ATOM 629 C C . GLY B 1 37 ? 18.692 29.712 3.462 1.00 133.41 269 GLY B C 1
ATOM 630 O O . GLY B 1 37 ? 19.339 29.479 4.482 1.00 134.59 269 GLY B O 1
ATOM 631 N N . SER B 1 38 ? 19.002 29.206 2.271 1.00 113.06 270 SER B N 1
ATOM 632 C CA . SER B 1 38 ? 20.212 28.416 2.064 1.00 105.58 270 SER B CA 1
ATOM 633 C C . SER B 1 38 ? 21.425 29.196 2.582 1.00 104.86 270 SER B C 1
ATOM 634 O O . SER B 1 38 ? 21.446 30.430 2.535 1.00 107.28 270 SER B O 1
ATOM 637 N N . ARG B 1 39 ? 22.424 28.471 3.082 1.00 95.35 271 ARG B N 1
ATOM 638 C CA . ARG B 1 39 ? 23.524 29.068 3.842 1.00 83.95 271 ARG B CA 1
ATOM 639 C C . ARG B 1 39 ? 24.754 29.364 2.985 1.00 78.35 271 ARG B C 1
ATOM 640 O O . ARG B 1 39 ? 25.168 28.545 2.164 1.00 87.29 271 ARG B O 1
ATOM 648 N N . PHE B 1 40 ? 25.347 30.535 3.207 1.00 67.72 272 PHE B N 1
ATOM 649 C CA . PHE B 1 40 ? 26.523 30.978 2.457 1.00 61.63 272 PHE B CA 1
ATOM 650 C C . PHE B 1 40 ? 27.805 30.332 2.995 1.00 56.86 272 PHE B C 1
ATOM 651 O O . PHE B 1 40 ? 27.970 30.193 4.205 1.00 50.64 272 PHE B O 1
ATOM 659 N N . THR B 1 41 ? 28.708 29.938 2.096 1.00 67.06 273 THR B N 1
ATOM 660 C CA . THR B 1 41 ? 29.972 29.314 2.497 1.00 80.60 273 THR B CA 1
ATOM 661 C C . THR B 1 41 ? 31.178 30.151 2.100 1.00 80.03 273 THR B C 1
ATOM 662 O O . THR B 1 41 ? 31.291 30.581 0.953 1.00 86.39 273 THR B O 1
ATOM 666 N N . TRP B 1 42 ? 32.083 30.365 3.052 1.00 68.95 274 TRP B N 1
ATOM 667 C CA . TRP B 1 42 ? 33.316 31.097 2.784 1.00 63.77 274 TRP B CA 1
ATOM 668 C C . TRP B 1 42 ? 34.312 30.184 2.089 1.00 70.10 274 TRP B C 1
ATOM 669 O O . TRP B 1 42 ? 34.708 29.153 2.636 1.00 76.09 274 TRP B O 1
ATOM 680 N N . ARG B 1 43 ? 34.723 30.575 0.887 1.00 69.63 275 ARG B N 1
ATOM 681 C CA . ARG B 1 43 ? 35.653 29.783 0.096 1.00 74.34 275 ARG B CA 1
ATOM 682 C C . ARG B 1 43 ? 37.081 29.901 0.615 1.00 79.28 275 ARG B C 1
ATOM 683 O O . ARG B 1 43 ? 37.520 30.986 0.988 1.00 78.51 275 ARG B O 1
ATOM 691 N N . LYS B 1 44 ? 37.795 28.774 0.610 1.00 88.51 276 LYS B N 1
ATOM 692 C CA . LYS B 1 44 ? 39.145 28.674 1.168 1.00 87.63 276 LYS B CA 1
ATOM 693 C C . LYS B 1 44 ? 40.027 29.851 0.763 1.00 88.53 276 LYS B C 1
ATOM 694 O O . LYS B 1 44 ? 40.866 30.307 1.540 1.00 92.31 276 LYS B O 1
ATOM 696 N N . GLU B 1 45 ? 39.818 30.349 -0.450 1.00 83.17 277 GLU B N 1
ATOM 697 C CA . GLU B 1 45 ? 40.617 31.450 -0.969 1.00 88.37 277 GLU B CA 1
ATOM 698 C C . GLU B 1 45 ? 40.233 32.786 -0.331 1.00 87.04 277 GLU B C 1
ATOM 699 O O . GLU B 1 45 ? 41.081 33.660 -0.163 1.00 93.86 277 GLU B O 1
ATOM 705 N N . CYS B 1 46 ? 38.962 32.943 0.028 1.00 77.04 278 CYS B N 1
ATOM 706 C CA . CYS B 1 46 ? 38.513 34.156 0.711 1.00 71.72 278 CYS B CA 1
ATOM 707 C C . CYS B 1 46 ? 39.027 34.186 2.142 1.00 74.62 278 CYS B C 1
ATOM 708 O O . CYS B 1 46 ? 39.491 35.220 2.630 1.00 77.83 278 CYS B O 1
ATOM 711 N N . LEU B 1 47 ? 38.933 33.040 2.808 1.00 66.72 279 LEU B N 1
ATOM 712 C CA . LEU B 1 47 ? 39.343 32.922 4.195 1.00 65.60 279 LEU B CA 1
ATOM 713 C C . LEU B 1 47 ? 40.787 33.358 4.367 1.00 66.04 279 LEU B C 1
ATOM 714 O O . LEU B 1 47 ? 41.150 33.914 5.399 1.00 70.66 279 LEU B O 1
ATOM 719 N N . ALA B 1 48 ? 41.605 33.115 3.349 1.00 64.35 280 ALA B N 1
ATOM 720 C CA . ALA B 1 48 ? 43.006 33.516 3.391 1.00 70.30 280 ALA B CA 1
ATOM 721 C C . ALA B 1 48 ? 43.137 35.037 3.494 1.00 81.10 280 ALA B C 1
ATOM 722 O O . ALA B 1 48 ? 43.834 35.558 4.374 1.00 93.21 280 ALA B O 1
ATOM 724 N N . VAL B 1 49 ? 42.470 35.737 2.582 1.00 72.28 281 VAL B N 1
ATOM 725 C CA . VAL B 1 49 ? 42.405 37.194 2.605 1.00 68.70 281 VAL B CA 1
ATOM 726 C C . VAL B 1 49 ? 41.879 37.685 3.948 1.00 71.56 281 VAL B C 1
ATOM 727 O O . VAL B 1 49 ? 42.435 38.603 4.566 1.00 75.49 281 VAL B O 1
ATOM 731 N N . MET B 1 50 ? 40.788 37.073 4.386 1.00 71.77 282 MET B N 1
ATOM 732 C CA . MET B 1 50 ? 40.183 37.421 5.658 1.00 74.64 282 MET B CA 1
ATOM 733 C C . MET B 1 50 ? 41.205 37.335 6.784 1.00 73.06 282 MET B C 1
ATOM 734 O O . MET B 1 50 ? 41.461 38.321 7.472 1.00 77.80 282 MET B O 1
ATOM 739 N N . GLU B 1 51 ? 41.803 36.161 6.947 1.00 70.80 283 GLU B N 1
ATOM 740 C CA . GLU B 1 51 ? 42.738 35.922 8.039 1.00 81.30 283 GLU B CA 1
ATOM 741 C C . GLU B 1 51 ? 43.929 36.866 7.949 1.00 90.63 283 GLU B C 1
ATOM 742 O O . GLU B 1 51 ? 44.394 37.394 8.970 1.00 94.74 283 GLU B O 1
ATOM 748 N N . SER B 1 52 ? 44.409 37.088 6.727 1.00 94.10 284 SER B N 1
ATOM 749 C CA . SER B 1 52 ? 45.451 38.073 6.493 1.00 89.29 284 SER B CA 1
ATOM 750 C C . SER B 1 52 ? 45.039 39.395 7.133 1.00 91.01 284 SER B C 1
ATOM 751 O O . SER B 1 52 ? 45.719 39.887 8.032 1.00 97.46 284 SER B O 1
ATOM 754 N N . TYR B 1 53 ? 43.912 39.952 6.696 1.00 87.53 285 TYR B N 1
ATOM 755 C CA . TYR B 1 53 ? 43.443 41.221 7.252 1.00 83.22 285 TYR B CA 1
ATOM 756 C C . TYR B 1 53 ? 43.134 41.126 8.751 1.00 85.21 285 TYR B C 1
ATOM 757 O O . TYR B 1 53 ? 43.221 42.122 9.470 1.00 82.00 285 TYR B O 1
ATOM 766 N N . PHE B 1 54 ? 42.768 39.931 9.211 1.00 90.38 286 PHE B N 1
ATOM 767 C CA . PHE B 1 54 ? 42.385 39.707 10.606 1.00 89.81 286 PHE B CA 1
ATOM 768 C C . PHE B 1 54 ? 43.568 39.822 11.551 1.00 96.45 286 PHE B C 1
ATOM 769 O O . PHE B 1 54 ? 43.460 40.419 12.623 1.00 103.10 286 PHE B O 1
ATOM 777 N N . ASN B 1 55 ? 44.692 39.230 11.167 1.00 95.88 287 ASN B N 1
ATOM 778 C CA . ASN B 1 55 ? 45.897 39.321 11.983 1.00 96.98 287 ASN B CA 1
ATOM 779 C C . ASN B 1 55 ? 46.418 40.748 12.104 1.00 95.65 287 ASN B C 1
ATOM 780 O O . ASN B 1 55 ? 46.893 41.145 13.165 1.00 98.90 287 ASN B O 1
ATOM 785 N N . GLU B 1 56 ? 46.329 41.514 11.022 1.00 102.03 288 GLU B N 1
ATOM 786 C CA . GLU B 1 56 ? 46.737 42.916 11.049 1.00 112.80 288 GLU B CA 1
ATOM 787 C C . GLU B 1 56 ? 45.901 43.681 12.070 1.00 115.92 288 GLU B C 1
ATOM 788 O O . GLU B 1 56 ? 46.429 44.447 12.877 1.00 124.56 288 GLU B O 1
ATOM 794 N N . ASN B 1 57 ? 44.593 43.455 12.032 1.00 109.03 289 ASN B N 1
ATOM 795 C CA . ASN B 1 57 ? 43.653 44.186 12.868 1.00 109.07 289 ASN B CA 1
ATOM 796 C C . ASN B 1 57 ? 42.297 43.502 12.858 1.00 104.42 289 ASN B C 1
ATOM 797 O O . ASN B 1 57 ? 41.782 43.149 11.797 1.00 106.25 289 ASN B O 1
ATOM 802 N N . GLN B 1 58 ? 41.717 43.332 14.040 1.00 94.62 290 GLN B N 1
ATOM 803 C CA . GLN B 1 58 ? 40.496 42.550 14.187 1.00 88.74 290 GLN B CA 1
ATOM 804 C C . GLN B 1 58 ? 39.240 43.415 14.264 1.00 89.36 290 GLN B C 1
ATOM 805 O O . GLN B 1 58 ? 38.169 42.926 14.631 1.00 95.17 290 GLN B O 1
ATOM 811 N N . TYR B 1 59 ? 39.372 44.692 13.919 1.00 81.35 291 TYR B N 1
ATOM 812 C CA . TYR B 1 59 ? 38.251 45.623 13.983 1.00 78.98 291 TYR B CA 1
ATOM 813 C C . TYR B 1 59 ? 38.255 46.549 12.783 1.00 87.48 291 TYR B C 1
ATOM 814 O O . TYR B 1 59 ? 38.604 47.723 12.899 1.00 98.99 291 TYR B O 1
ATOM 823 N N . PRO B 1 60 ? 37.863 46.023 11.621 1.00 85.97 292 PRO B N 1
ATOM 824 C CA . PRO B 1 60 ? 37.847 46.831 10.402 1.00 87.34 292 PRO B CA 1
ATO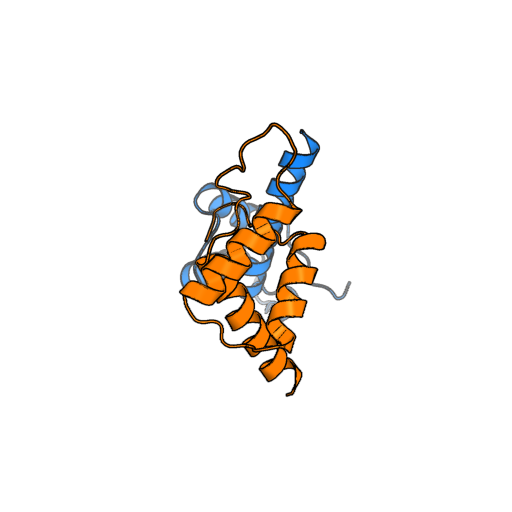M 825 C C . PRO B 1 60 ? 36.700 47.832 10.413 1.00 91.94 292 PRO B C 1
ATOM 826 O O . PRO B 1 60 ? 35.591 47.488 10.816 1.00 87.42 292 PRO B O 1
ATOM 830 N N . ASP B 1 61 ? 36.971 49.060 9.988 1.00 109.04 293 ASP B N 1
ATOM 831 C CA . ASP B 1 61 ? 35.919 50.049 9.807 1.00 113.64 293 ASP B CA 1
ATOM 832 C C . ASP B 1 61 ? 35.183 49.755 8.506 1.00 109.77 293 ASP B C 1
ATOM 833 O O . ASP B 1 61 ? 35.639 48.940 7.704 1.00 101.22 293 ASP B O 1
ATOM 838 N N . GLU B 1 62 ? 34.061 50.437 8.299 1.00 110.36 294 GLU B N 1
ATOM 839 C CA . GLU B 1 62 ? 33.214 50.212 7.132 1.00 106.70 294 GLU B CA 1
ATOM 840 C C . GLU B 1 62 ? 34.032 50.224 5.835 1.00 103.89 294 GLU B C 1
ATOM 841 O O . GLU B 1 62 ? 33.990 49.270 5.052 1.00 108.09 294 GLU B O 1
ATOM 847 N N . ALA B 1 63 ? 34.793 51.293 5.626 1.00 99.95 295 ALA B N 1
ATOM 848 C CA . ALA B 1 63 ? 35.633 51.421 4.438 1.00 103.89 295 ALA B CA 1
ATOM 849 C C . ALA B 1 63 ? 36.591 50.238 4.317 1.00 106.41 295 ALA B C 1
ATOM 850 O O . ALA B 1 63 ? 36.808 49.695 3.224 1.00 106.29 295 ALA B O 1
ATOM 852 N N . LYS B 1 64 ? 37.160 49.840 5.452 1.00 106.51 296 LYS B N 1
ATOM 853 C CA . LYS B 1 64 ? 38.091 48.722 5.484 1.00 103.33 296 LYS B CA 1
ATOM 854 C C . LYS B 1 64 ? 37.363 47.456 5.073 1.00 102.71 296 LYS B C 1
ATOM 855 O O . LYS B 1 64 ? 37.867 46.662 4.275 1.00 104.49 296 LYS B O 1
ATOM 861 N N . ARG B 1 65 ? 36.165 47.274 5.612 1.00 86.24 297 ARG B N 1
ATOM 862 C CA . ARG B 1 65 ? 35.369 46.117 5.259 1.00 79.00 297 ARG B CA 1
ATOM 863 C C . ARG B 1 65 ? 35.101 46.100 3.759 1.00 85.86 297 ARG B C 1
ATOM 864 O O . ARG B 1 65 ? 35.222 45.054 3.126 1.00 85.46 297 ARG B O 1
ATOM 872 N N . GLU B 1 66 ? 34.759 47.254 3.187 1.00 89.16 298 GLU B N 1
ATOM 873 C CA . GLU B 1 66 ? 34.563 47.341 1.740 1.00 85.27 298 GLU B CA 1
ATOM 874 C C . GLU B 1 66 ? 35.834 46.929 1.010 1.00 77.14 298 GLU B C 1
ATOM 875 O O . GLU B 1 66 ? 35.781 46.189 0.018 1.00 71.93 298 GLU B O 1
ATOM 881 N N . GLU B 1 67 ? 36.975 47.411 1.499 1.00 88.38 299 GLU B N 1
ATOM 882 C CA . GLU B 1 67 ? 38.263 47.014 0.938 1.00 99.33 299 GLU B CA 1
ATOM 883 C C . GLU B 1 67 ? 38.385 45.488 0.935 1.00 97.77 299 GLU B C 1
ATOM 884 O O . GLU B 1 67 ? 38.638 44.874 -0.108 1.00 94.39 299 GLU B O 1
ATOM 890 N N . ILE B 1 68 ? 38.179 44.878 2.099 1.00 89.93 300 ILE B N 1
ATOM 891 C CA . ILE B 1 68 ? 38.300 43.427 2.234 1.00 83.67 300 ILE B CA 1
ATOM 892 C C . ILE B 1 68 ? 37.274 42.693 1.367 1.00 89.33 300 ILE B C 1
ATOM 893 O O . ILE B 1 68 ? 37.555 41.620 0.826 1.00 90.19 300 ILE B O 1
ATOM 898 N N . ALA B 1 69 ? 36.086 43.275 1.238 1.00 85.74 301 ALA B N 1
ATOM 899 C CA . ALA B 1 69 ? 35.035 42.684 0.426 1.00 80.28 301 ALA B CA 1
ATOM 900 C C . ALA B 1 69 ? 35.509 42.610 -1.022 1.00 85.46 301 ALA B C 1
ATOM 901 O O . ALA B 1 69 ? 35.518 41.529 -1.624 1.00 88.54 301 ALA B O 1
ATOM 903 N N . ASN B 1 70 ? 35.925 43.750 -1.570 1.00 87.24 302 ASN B N 1
ATOM 904 C CA . ASN B 1 70 ? 36.419 43.787 -2.947 1.00 88.91 302 ASN B CA 1
ATOM 905 C C . ASN B 1 70 ? 37.601 42.836 -3.119 1.00 82.35 302 ASN B C 1
ATOM 906 O O . ASN B 1 70 ? 37.712 42.123 -4.128 1.00 80.31 302 ASN B O 1
ATOM 911 N N . ALA B 1 71 ? 38.477 42.831 -2.119 1.00 80.48 303 ALA B N 1
ATOM 912 C CA . ALA B 1 71 ? 39.613 41.924 -2.097 1.00 76.17 303 ALA B CA 1
ATOM 913 C C . ALA B 1 71 ? 39.146 40.487 -2.283 1.00 78.22 303 ALA B C 1
ATOM 914 O O . ALA B 1 71 ? 39.635 39.789 -3.167 1.00 79.06 303 ALA B O 1
ATOM 916 N N . CYS B 1 72 ? 38.194 40.056 -1.457 1.00 75.47 304 CYS B N 1
ATOM 917 C CA . CYS B 1 72 ? 37.658 38.695 -1.537 1.00 68.44 304 CYS B CA 1
ATOM 918 C C . CYS B 1 72 ? 36.990 38.400 -2.879 1.00 75.00 304 CYS B C 1
ATOM 919 O O . CYS B 1 72 ? 37.272 37.373 -3.504 1.00 73.67 304 CYS B O 1
ATOM 922 N N . ASN B 1 73 ? 36.094 39.286 -3.310 1.00 73.94 305 ASN B N 1
ATOM 923 C CA . ASN B 1 73 ? 35.427 39.113 -4.594 1.00 69.37 305 ASN B CA 1
ATOM 924 C C . ASN B 1 73 ? 36.428 38.932 -5.724 1.00 77.08 305 ASN B C 1
ATOM 925 O O . ASN B 1 73 ? 36.245 38.074 -6.589 1.00 82.51 305 ASN B O 1
ATOM 930 N N . ALA B 1 74 ? 37.488 39.735 -5.719 1.00 85.78 306 ALA B N 1
ATOM 931 C CA . ALA B 1 74 ? 38.474 39.669 -6.793 1.00 90.12 306 ALA B CA 1
ATOM 932 C C . ALA B 1 74 ? 39.110 38.280 -6.921 1.00 85.62 306 ALA B C 1
ATOM 933 O O . ALA B 1 74 ? 39.529 37.885 -8.007 1.00 79.20 306 ALA B O 1
ATOM 935 N N . VAL B 1 75 ? 39.155 37.535 -5.822 1.00 84.38 307 VAL B N 1
ATOM 936 C CA . VAL B 1 75 ? 39.834 36.243 -5.798 1.00 86.09 307 VAL B CA 1
ATOM 937 C C . VAL B 1 75 ? 38.935 35.107 -6.293 1.00 88.89 307 VAL B C 1
ATOM 938 O O . VAL B 1 75 ? 39.429 34.079 -6.755 1.00 98.52 307 VAL B O 1
ATOM 942 N N . ILE B 1 76 ? 37.620 35.300 -6.207 1.00 78.70 308 ILE B N 1
ATOM 943 C CA . ILE B 1 76 ? 36.659 34.243 -6.527 1.00 74.44 308 ILE B CA 1
ATOM 944 C C . ILE B 1 76 ? 35.960 34.418 -7.876 1.00 79.43 308 ILE B C 1
ATOM 945 O O . ILE B 1 76 ? 35.523 33.435 -8.479 1.00 82.08 308 ILE B O 1
ATOM 950 N N . GLN B 1 77 ? 35.830 35.658 -8.338 1.00 79.62 309 GLN B N 1
ATOM 951 C CA . GLN B 1 77 ? 35.091 35.922 -9.569 1.00 83.27 309 GLN B CA 1
ATOM 952 C C . GLN B 1 77 ? 35.721 35.203 -10.749 1.00 87.90 309 GLN B C 1
ATOM 953 O O . GLN B 1 77 ? 36.921 35.332 -11.006 1.00 89.32 309 GLN B O 1
ATOM 959 N N . LYS B 1 78 ? 34.898 34.443 -11.463 1.00 88.88 310 LYS B N 1
ATOM 960 C CA . LYS B 1 78 ? 35.367 33.690 -12.615 1.00 90.77 310 LYS B CA 1
ATOM 961 C C . LYS B 1 78 ? 35.412 34.600 -13.826 1.00 89.36 310 LYS B C 1
ATOM 962 O O . LYS B 1 78 ? 34.486 35.380 -14.045 1.00 95.78 310 LYS B O 1
ATOM 968 N N . PRO B 1 79 ? 36.493 34.513 -14.617 1.00 82.76 311 PRO B N 1
ATOM 969 C CA . PRO B 1 79 ? 36.588 35.386 -15.795 1.00 86.14 311 PRO B CA 1
ATOM 970 C C . PRO B 1 79 ? 35.382 35.238 -16.726 1.00 88.20 311 PRO B C 1
ATOM 971 O O . PRO B 1 79 ? 34.979 34.121 -17.049 1.00 89.80 311 PRO B O 1
ATOM 975 N N . GLY B 1 80 ? 34.791 36.367 -17.107 1.00 96.56 312 GLY B N 1
ATOM 976 C CA . GLY B 1 80 ? 33.710 36.382 -18.076 1.00 101.63 312 GLY B CA 1
ATOM 977 C C . GLY B 1 80 ? 32.320 36.279 -17.475 1.00 101.27 312 GLY B C 1
ATOM 978 O O . GLY B 1 80 ? 31.325 36.329 -18.201 1.00 109.93 312 GLY B O 1
ATOM 979 N N . LYS B 1 81 ? 32.246 36.137 -16.155 1.00 81.03 313 LYS B N 1
ATOM 980 C CA . LYS B 1 81 ? 30.966 35.984 -15.471 1.00 91.09 313 LYS B CA 1
ATOM 981 C C . LYS B 1 81 ? 30.837 36.953 -14.302 1.00 100.65 313 LYS B 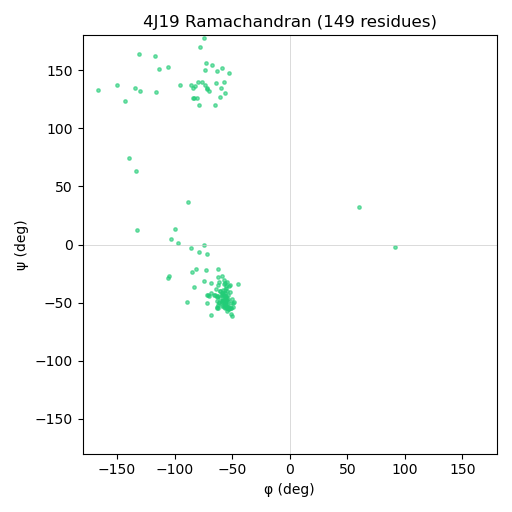C 1
ATOM 982 O O . LYS B 1 81 ? 31.744 37.083 -13.480 1.00 106.80 313 LYS B O 1
ATOM 988 N N . LYS B 1 82 ? 29.697 37.630 -14.235 1.00 103.05 314 LYS B N 1
ATOM 989 C CA . LYS B 1 82 ? 29.381 38.493 -13.109 1.00 97.28 314 LYS B CA 1
ATOM 990 C C . LYS B 1 82 ? 29.186 37.637 -11.864 1.00 95.60 314 LYS B C 1
ATOM 991 O O . LYS B 1 82 ? 28.836 36.460 -11.966 1.00 105.21 314 LYS B O 1
ATOM 997 N N . LEU B 1 83 ? 29.417 38.221 -10.691 1.00 84.12 315 LEU B N 1
ATOM 998 C CA . LEU B 1 83 ? 29.248 37.498 -9.432 1.00 70.37 315 LEU B CA 1
ATOM 999 C C . LEU B 1 83 ? 27.796 37.503 -8.994 1.00 74.00 315 LEU B C 1
ATOM 1000 O O . LEU B 1 83 ? 27.176 38.560 -8.889 1.00 87.18 315 LEU B O 1
ATOM 1005 N N . SER B 1 84 ? 27.253 36.319 -8.740 1.00 74.39 316 SER B N 1
ATOM 1006 C CA . SER B 1 84 ? 25.884 36.204 -8.263 1.00 81.53 316 SER B CA 1
ATOM 1007 C C . SER B 1 84 ? 25.747 36.866 -6.900 1.00 90.25 316 SER B C 1
ATOM 1008 O O . SER B 1 84 ? 26.694 36.892 -6.113 1.00 90.06 316 SER B O 1
ATOM 1011 N N . ASP B 1 85 ? 24.559 37.392 -6.626 1.00 106.66 317 ASP B N 1
ATOM 1012 C CA . ASP B 1 85 ? 24.298 38.067 -5.365 1.00 104.21 317 ASP B CA 1
ATOM 1013 C C . ASP B 1 85 ? 24.454 37.101 -4.203 1.00 97.72 317 ASP B C 1
ATOM 1014 O O . ASP B 1 85 ? 24.687 37.512 -3.069 1.00 106.16 317 ASP B O 1
ATOM 1019 N N . LEU B 1 86 ? 24.351 35.812 -4.493 1.00 76.83 318 LEU B N 1
ATOM 1020 C CA . LEU B 1 86 ? 24.474 34.803 -3.455 1.00 81.52 318 LEU B CA 1
ATOM 1021 C C . LEU B 1 86 ? 25.928 34.506 -3.144 1.00 76.89 318 LEU B C 1
ATOM 1022 O O . LEU B 1 86 ? 26.248 33.997 -2.070 1.00 76.38 318 LEU B O 1
ATOM 1027 N N . GLU B 1 87 ? 26.807 34.820 -4.088 1.00 71.97 319 GLU B N 1
ATOM 1028 C CA . GLU B 1 87 ? 28.203 34.437 -3.970 1.00 70.70 319 GLU B CA 1
ATOM 1029 C C . GLU B 1 87 ? 29.059 35.642 -3.614 1.00 66.47 319 GLU B C 1
ATOM 1030 O O . GLU B 1 87 ? 30.094 35.503 -2.963 1.00 59.80 319 GLU B O 1
ATOM 1036 N N . ARG B 1 88 ? 28.618 36.823 -4.042 1.00 68.03 320 ARG B N 1
ATOM 1037 C CA . ARG B 1 88 ? 29.361 38.056 -3.804 1.00 63.30 320 ARG B CA 1
ATOM 1038 C C . ARG B 1 88 ? 29.544 38.307 -2.313 1.00 64.38 320 ARG B C 1
ATOM 1039 O O . ARG B 1 88 ? 28.605 38.169 -1.530 1.00 67.43 320 ARG B O 1
ATOM 1047 N N . VAL B 1 89 ? 30.761 38.675 -1.928 1.00 63.41 321 VAL B N 1
ATOM 1048 C CA . VAL B 1 89 ? 31.039 39.075 -0.559 1.00 61.34 321 VAL B CA 1
ATOM 1049 C C . VAL B 1 89 ? 30.688 40.546 -0.383 1.00 70.23 321 VAL B C 1
ATOM 1050 O O . VAL B 1 89 ? 31.028 41.377 -1.229 1.00 74.59 321 VAL B O 1
ATOM 1054 N N . THR B 1 90 ? 30.005 40.855 0.717 1.00 71.58 322 THR B N 1
ATOM 1055 C CA . THR B 1 90 ? 29.630 42.229 1.046 1.00 73.43 322 THR B CA 1
ATOM 1056 C C . THR B 1 90 ? 30.306 42.635 2.347 1.00 72.83 322 THR B C 1
ATOM 1057 O O . THR B 1 90 ? 30.758 41.777 3.098 1.00 67.66 322 THR B O 1
ATOM 1061 N N . SER B 1 91 ? 30.375 43.935 2.621 1.00 84.07 323 SER B N 1
ATOM 1062 C CA . SER B 1 91 ? 31.021 44.410 3.845 1.00 84.88 323 SER B CA 1
ATOM 1063 C C . SER B 1 91 ? 30.373 43.789 5.084 1.00 78.12 323 SER B C 1
ATOM 1064 O O . SER B 1 91 ? 31.036 43.560 6.095 1.00 75.48 323 SER B O 1
ATOM 1067 N N . LEU B 1 92 ? 29.079 43.500 4.989 1.00 70.94 324 LEU B N 1
ATOM 1068 C CA . LEU B 1 92 ? 28.336 42.954 6.118 1.00 61.75 324 LEU B CA 1
ATOM 1069 C C . LEU B 1 92 ? 28.744 41.517 6.415 1.00 61.75 324 LEU B C 1
ATOM 1070 O O . LEU B 1 92 ? 28.911 41.132 7.581 1.00 65.88 324 LEU B O 1
ATOM 1075 N N . LYS B 1 93 ? 28.891 40.722 5.362 1.00 56.66 325 LYS B N 1
ATOM 1076 C CA . LYS B 1 93 ? 29.388 39.366 5.516 1.00 60.60 325 LYS B CA 1
ATOM 1077 C C . LYS B 1 93 ? 30.734 39.410 6.234 1.00 62.89 325 LYS B C 1
ATOM 1078 O O . LYS B 1 93 ? 30.959 38.689 7.215 1.00 66.74 325 LYS B O 1
ATOM 1084 N N . VAL B 1 94 ? 31.615 40.285 5.757 1.00 57.32 326 VAL B N 1
ATOM 1085 C CA . VAL B 1 94 ? 32.942 40.437 6.345 1.00 61.65 326 VAL B CA 1
ATOM 1086 C C . VAL B 1 94 ? 32.851 40.814 7.823 1.00 66.74 326 VAL B C 1
ATOM 1087 O O . VAL B 1 94 ? 33.512 40.205 8.683 1.00 71.94 326 VAL B O 1
ATOM 1091 N N . TYR B 1 95 ? 32.030 41.821 8.110 1.00 62.96 327 TYR B N 1
ATOM 1092 C CA . TYR B 1 95 ? 31.778 42.218 9.484 1.00 58.99 327 TYR B CA 1
ATOM 1093 C C . TYR B 1 95 ? 31.417 40.999 10.323 1.00 66.18 327 TYR B C 1
ATOM 1094 O O . TYR B 1 95 ? 32.129 40.654 11.280 1.00 72.88 327 TYR B O 1
ATOM 1103 N N . ASN B 1 96 ? 30.320 40.341 9.955 1.00 64.18 328 ASN B N 1
ATOM 1104 C CA . ASN B 1 96 ? 29.831 39.208 10.730 1.00 60.99 328 ASN B CA 1
ATOM 1105 C C . ASN B 1 96 ? 30.902 38.150 10.922 1.00 58.52 328 ASN B C 1
ATOM 1106 O O . ASN B 1 96 ? 31.033 37.584 12.007 1.00 52.09 328 ASN B O 1
ATOM 1111 N N . TRP B 1 97 ? 31.682 37.904 9.873 1.00 57.38 329 TRP B N 1
ATOM 1112 C CA . TRP B 1 97 ? 32.782 36.957 9.967 1.00 56.36 329 TRP B CA 1
ATOM 1113 C C . TRP B 1 97 ? 33.774 37.336 11.055 1.00 62.72 329 TRP B C 1
ATOM 1114 O O . TRP B 1 97 ? 34.121 36.510 11.911 1.00 69.85 329 TRP B O 1
ATOM 1125 N N . PHE B 1 98 ? 34.242 38.580 11.014 1.00 65.14 330 PHE B N 1
ATOM 1126 C CA . PHE B 1 98 ? 35.141 39.074 12.058 1.00 67.73 330 PHE B CA 1
ATOM 1127 C C . PHE B 1 98 ? 34.535 38.944 13.458 1.00 69.67 330 PHE B C 1
ATOM 1128 O O . PHE B 1 98 ? 35.159 38.377 14.368 1.00 66.36 330 PHE B O 1
ATOM 1136 N N . ALA B 1 99 ? 33.322 39.461 13.625 1.00 65.31 331 ALA B N 1
ATOM 1137 C CA . ALA B 1 99 ? 32.662 39.431 14.924 1.00 63.44 331 ALA B CA 1
ATOM 1138 C C . ALA B 1 99 ? 32.616 38.010 15.458 1.00 70.37 331 ALA B C 1
ATOM 1139 O O . ALA B 1 99 ? 33.086 37.719 16.574 1.00 84.23 331 ALA B O 1
ATOM 1141 N N . ASN B 1 100 ? 32.051 37.127 14.643 1.00 66.04 332 ASN B N 1
ATOM 1142 C CA . ASN B 1 100 ? 31.930 35.733 15.010 1.00 63.36 332 ASN B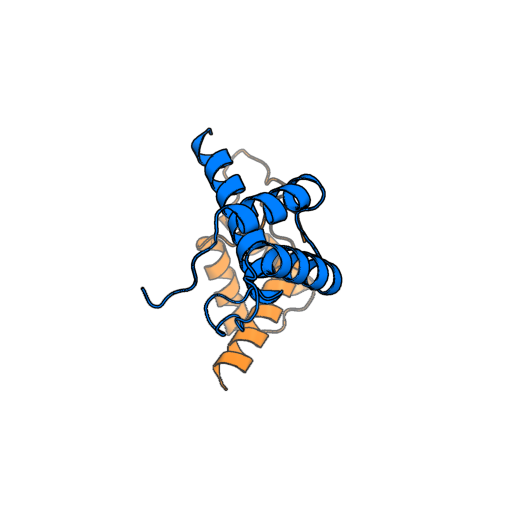 CA 1
ATOM 1143 C C . ASN B 1 100 ? 33.285 35.160 15.399 1.00 62.49 332 ASN B C 1
ATOM 1144 O O . ASN B 1 100 ? 33.408 34.532 16.448 1.00 67.03 332 ASN B O 1
ATOM 1149 N N . ARG B 1 101 ? 34.307 35.388 14.577 1.00 58.90 333 ARG B N 1
ATOM 1150 C CA . ARG B 1 101 ? 35.628 34.844 14.893 1.00 66.76 333 ARG B CA 1
ATOM 1151 C C . ARG B 1 101 ? 36.131 35.319 16.253 1.00 74.28 333 ARG B C 1
ATOM 1152 O O . ARG B 1 101 ? 36.574 34.505 17.070 1.00 76.29 333 ARG B O 1
ATOM 1160 N N . ARG B 1 102 ? 36.057 36.626 16.498 1.00 80.06 334 ARG B N 1
ATOM 1161 C CA . ARG B 1 102 ? 36.444 37.167 17.800 1.00 78.76 334 ARG B CA 1
ATOM 1162 C C . ARG B 1 102 ? 35.738 36.408 18.922 1.00 79.96 334 ARG B C 1
ATOM 1163 O O . ARG B 1 102 ? 36.382 35.948 19.876 1.00 84.53 334 ARG B O 1
ATOM 1171 N N . LYS B 1 103 ? 34.420 36.267 18.795 1.00 76.26 335 LYS B N 1
ATOM 1172 C CA . LYS B 1 103 ? 33.646 35.525 19.790 1.00 79.32 335 LYS B CA 1
ATOM 1173 C C . LYS B 1 103 ? 34.138 34.087 19.991 1.00 89.12 335 LYS B C 1
ATOM 1174 O O . LYS B 1 103 ? 34.350 33.650 21.132 1.00 88.53 335 LYS B O 1
ATOM 1180 N N . GLU B 1 104 ? 34.300 33.353 18.890 1.00 93.70 336 GLU B N 1
ATOM 1181 C CA . GLU B 1 104 ? 34.792 31.976 18.946 1.00 91.65 336 GLU B CA 1
ATOM 1182 C C . GLU B 1 104 ? 36.129 31.889 19.667 1.00 88.78 336 GLU B C 1
ATOM 1183 O O . GLU B 1 104 ? 36.325 31.021 20.512 1.00 90.19 336 GLU B O 1
ATOM 1189 N N . ILE B 1 105 ? 37.051 32.779 19.318 1.00 81.94 337 ILE B N 1
ATOM 1190 C CA . ILE B 1 105 ? 38.348 32.823 19.986 1.00 83.53 337 ILE B CA 1
ATOM 1191 C C . ILE B 1 105 ? 38.194 33.066 21.486 1.00 90.83 337 ILE B C 1
ATOM 1192 O O . ILE B 1 105 ? 38.727 32.301 22.290 1.00 89.26 337 ILE B O 1
ATOM 1197 N N . LYS B 1 106 ? 37.472 34.123 21.860 1.00 105.02 338 LYS B N 1
ATOM 1198 C CA . LYS B 1 106 ? 37.264 34.436 23.273 1.00 105.39 338 LYS B CA 1
ATOM 1199 C C . LYS B 1 106 ? 36.642 33.257 24.025 1.00 107.83 338 LYS B C 1
ATOM 1200 O O . LYS B 1 106 ? 37.013 32.982 25.164 1.00 113.39 338 LYS B O 1
ATOM 1202 N N . ARG B 1 107 ? 35.705 32.559 23.392 1.00 94.76 339 ARG B N 1
ATOM 1203 C CA . ARG B 1 107 ? 35.122 31.366 23.998 1.00 94.49 339 ARG B CA 1
ATOM 1204 C C . ARG B 1 107 ? 36.143 30.227 24.086 1.00 99.32 339 ARG B C 1
ATOM 1205 O O . ARG B 1 107 ? 36.212 29.533 25.100 1.00 101.44 339 ARG B O 1
ATOM 1207 N N . ARG B 1 108 ? 36.938 30.048 23.031 1.00 123.87 340 ARG B N 1
ATOM 1208 C CA . ARG B 1 108 ? 37.920 28.959 22.967 1.00 130.69 340 ARG B CA 1
ATOM 1209 C C . ARG B 1 108 ? 39.138 29.235 23.852 1.00 133.23 340 ARG B C 1
ATOM 1210 O O . ARG B 1 108 ? 40.065 28.428 23.920 1.00 138.12 340 ARG B O 1
ATOM 1218 N N . ALA B 1 109 ? 39.133 30.381 24.526 1.00 110.06 341 ALA B N 1
ATOM 1219 C CA . ALA B 1 109 ? 40.168 30.702 25.500 1.00 103.51 341 ALA B CA 1
ATOM 1220 C C . ALA B 1 109 ? 39.695 30.380 26.920 1.00 106.37 341 ALA B C 1
ATOM 1221 O O . ALA B 1 109 ? 40.425 30.601 27.889 1.00 104.26 341 ALA B O 1
ATOM 1223 N N . ASN B 1 110 ? 38.475 29.852 27.025 1.00 120.20 342 ASN B N 1
ATOM 1224 C CA . ASN B 1 110 ? 37.842 29.566 28.312 1.00 124.55 342 ASN B CA 1
ATOM 1225 C C . ASN B 1 110 ? 37.716 30.817 29.177 1.00 120.40 342 ASN B C 1
ATOM 1226 O O . ASN B 1 110 ? 37.020 31.766 28.807 1.00 109.22 342 ASN B O 1
#

Organism: Homo sapiens (NCBI:txid9606)

Foldseek 3Di:
DQAEDDDPVLVVLLVVVCVVPLQDDQVVLQVSQVVSCVVVPDPPDDDDPRHRGHSVVSRVVSVVVVVVVVVVVVVVD/DPDDDADDDPQLVVLLVVVCVVDLDADLVRLQVSQVVSCVRPDDPPDDDDPRHRGDSVNSVVVSVVVVVVVVVVVD

Secondary structure (DSSP, 8-state):
--S----HHHHHHHHHHHTT-S---HHHHHHHHHHHHHHH--TT-PPPTTT---HHHHHHHHHHHHHHHHHHHHHT-/--SPPP---HHHHHHHHHHHHH-S---HHHHHHHHHHHHHHHPPTT-PPPTTT---HHHHHHHHHHHHHHHHHHT-

Radius of gyration: 22.71 Å; Cα contacts (8 Å, |Δi|>4): 96; chains: 2; bounding box: 47×52×54 Å

B-factor: mean 83.88, std 23.07, range [37.82, 174.62]

Solvent-accessible surface area: 11088 Å² total; per-residue (Å²): 132,105,204,37,103,54,136,81,39,1,55,60,34,0,67,78,60,16,96,140,52,70,83,13,95,87,68,61,33,73,104,0,2,88,33,0,14,73,84,19,82,52,134,94,55,102,24,58,134,87,84,108,4,53,12,126,42,0,117,82,27,2,12,89,68,62,113,90,86,112,146,61,54,94,93,93,122,282,172,61,107,219,57,103,49,85,82,69,3,55,57,27,0,65,56,45,5,122,125,69,76,152,18,92,82,70,65,41,88,80,0,6,97,28,0,20,79,75,8,91,113,131,87,132,181,16,54,124,155,63,66,4,57,25,110,58,0,96,69,31,1,12,91,71,57,143,72,74,68,75,196,78,177

CATH classification: 1.10.10.60